Protein AF-W8ZK16-F1 (afdb_monomer)

Foldseek 3Di:
DPPPPVVVVVVVVVVVVVVVVVVVVVVVCPPPQFDDDPNHTPDGDDPDDDDDDPLVVCCVPPVVVSVVPDDDDDDDDDDDD

Radius of gyration: 21.45 Å; Cα contacts (8 Å, |Δi|>4): 27; chains: 1; bounding box: 54×33×46 Å

Solvent-accessible surface area (backbone atoms only — not comparable to full-atom values): 5345 Å² total; per-residue (Å²): 134,79,67,65,64,57,57,50,55,53,50,54,56,48,50,51,52,50,52,50,52,52,48,52,52,48,63,71,47,61,89,53,52,60,46,68,57,97,86,40,82,76,45,72,57,77,90,80,82,80,89,73,82,60,63,66,60,40,42,72,78,38,44,69,60,39,61,75,71,59,78,92,81,89,79,87,80,88,80,88,134

Structure (mmCIF, N/CA/C/O backbone):
data_AF-W8ZK16-F1
#
_entry.id   AF-W8ZK16-F1
#
loop_
_atom_site.group_PDB
_atom_site.id
_atom_site.type_symbol
_atom_site.label_atom_id
_atom_site.label_alt_id
_atom_site.label_comp_id
_atom_site.label_asym_id
_atom_site.label_entity_id
_atom_site.label_seq_id
_atom_site.pdbx_PDB_ins_code
_atom_site.Cartn_x
_atom_site.Cartn_y
_atom_site.Cartn_z
_atom_site.occupancy
_atom_site.B_iso_or_equiv
_atom_site.auth_seq_id
_atom_site.auth_comp_id
_atom_site.auth_asym_id
_atom_site.auth_atom_id
_atom_site.pdbx_PDB_model_num
ATOM 1 N N . SER A 1 1 ? 31.572 13.975 11.573 1.00 47.12 1 SER A N 1
ATOM 2 C CA . SER A 1 1 ? 30.395 13.085 11.687 1.00 47.12 1 SER A CA 1
ATOM 3 C C . SER A 1 1 ? 29.378 13.243 10.539 1.00 47.12 1 SER A C 1
ATOM 5 O O . SER A 1 1 ? 28.245 12.807 10.686 1.00 47.12 1 SER A O 1
ATOM 7 N N . GLY A 1 2 ? 29.742 13.781 9.363 1.00 51.62 2 GLY A N 1
ATOM 8 C CA . GLY A 1 2 ? 28.769 14.136 8.309 1.00 51.62 2 GLY A CA 1
ATOM 9 C C . GLY A 1 2 ? 28.328 13.028 7.335 1.00 51.62 2 GLY A C 1
ATOM 10 O O . GLY A 1 2 ? 27.520 13.307 6.463 1.00 51.62 2 GLY A O 1
ATOM 11 N N . GLY A 1 3 ? 28.836 11.793 7.436 1.00 56.75 3 GLY A N 1
ATOM 12 C CA . GLY A 1 3 ? 28.613 10.750 6.413 1.00 56.75 3 GLY A CA 1
ATOM 13 C C . GLY A 1 3 ? 27.274 9.997 6.488 1.00 56.75 3 GLY A C 1
ATOM 14 O O . GLY A 1 3 ? 26.844 9.418 5.496 1.00 56.75 3 GLY A O 1
ATOM 15 N N . SER A 1 4 ? 26.596 10.014 7.639 1.00 60.91 4 SER A N 1
ATOM 16 C CA . SER A 1 4 ? 25.406 9.179 7.893 1.00 60.91 4 SER A CA 1
ATOM 17 C C . SER A 1 4 ? 24.148 9.648 7.136 1.00 60.91 4 SER A C 1
ATOM 19 O O . SER A 1 4 ? 23.401 8.833 6.597 1.00 60.91 4 SER A O 1
ATOM 21 N N . GLY A 1 5 ? 23.933 10.965 7.018 1.00 67.00 5 GLY A N 1
ATOM 22 C CA . GLY A 1 5 ? 22.730 11.523 6.382 1.00 67.00 5 GLY A CA 1
ATOM 23 C C . GLY A 1 5 ? 22.674 11.334 4.862 1.00 67.00 5 GLY A C 1
ATOM 24 O O . GLY A 1 5 ? 21.607 11.072 4.312 1.00 67.00 5 GLY A O 1
ATOM 25 N N . PHE A 1 6 ? 23.823 11.399 4.181 1.00 70.19 6 PHE A N 1
ATOM 26 C CA . PHE A 1 6 ? 23.895 11.248 2.722 1.00 70.19 6 PHE A CA 1
ATOM 27 C C . PHE A 1 6 ? 23.618 9.815 2.264 1.00 70.19 6 PHE A C 1
ATOM 29 O O . PHE A 1 6 ? 22.938 9.616 1.260 1.00 70.19 6 PHE A O 1
ATOM 36 N N . ALA A 1 7 ? 24.091 8.819 3.019 1.00 78.75 7 ALA A N 1
ATOM 37 C CA . ALA A 1 7 ? 23.820 7.414 2.724 1.00 78.75 7 ALA A CA 1
ATOM 38 C C . ALA A 1 7 ? 22.321 7.099 2.835 1.00 78.75 7 ALA A C 1
ATOM 40 O O . ALA A 1 7 ? 21.765 6.427 1.968 1.00 78.75 7 ALA A O 1
ATOM 41 N N . LYS A 1 8 ? 21.652 7.645 3.860 1.00 79.19 8 LYS A N 1
ATOM 42 C CA . LYS A 1 8 ? 20.205 7.488 4.023 1.00 79.19 8 LYS A CA 1
ATOM 43 C C . LYS A 1 8 ? 19.421 8.170 2.898 1.00 79.19 8 LYS A C 1
ATOM 45 O O . LYS A 1 8 ? 18.553 7.538 2.311 1.00 79.19 8 LYS A O 1
ATOM 50 N N . ALA A 1 9 ? 19.757 9.414 2.560 1.00 82.12 9 ALA A N 1
ATOM 51 C CA . ALA A 1 9 ? 19.086 10.133 1.476 1.00 82.12 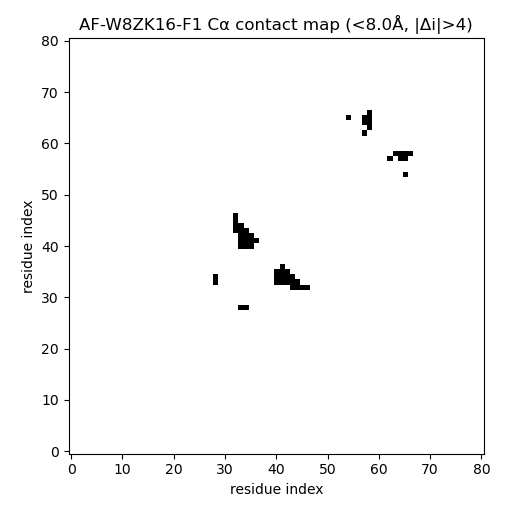9 ALA A CA 1
ATOM 52 C C . ALA A 1 9 ? 19.247 9.429 0.115 1.00 82.12 9 ALA A C 1
ATOM 54 O O . ALA A 1 9 ? 18.306 9.377 -0.674 1.00 82.12 9 ALA A O 1
ATOM 55 N N . ALA A 1 10 ? 20.421 8.849 -0.154 1.00 85.44 10 ALA A N 1
ATOM 56 C CA . ALA A 1 10 ? 20.655 8.071 -1.368 1.00 85.44 10 ALA A CA 1
ATOM 57 C C . ALA A 1 10 ? 19.843 6.765 -1.395 1.00 85.44 10 ALA A C 1
ATOM 59 O O . ALA A 1 10 ? 19.317 6.404 -2.448 1.00 85.44 10 ALA A O 1
ATOM 60 N N . ALA A 1 11 ? 19.716 6.080 -0.254 1.00 84.75 11 ALA A N 1
ATOM 61 C CA . ALA A 1 11 ? 18.907 4.870 -0.130 1.00 84.75 11 ALA A CA 1
ATOM 62 C C . ALA A 1 11 ? 17.413 5.161 -0.335 1.00 84.75 11 ALA A C 1
ATOM 64 O O . ALA A 1 11 ? 16.780 4.512 -1.165 1.00 84.75 11 ALA A O 1
ATOM 65 N N . ASP A 1 12 ? 16.885 6.186 0.338 1.00 83.12 12 ASP A N 1
ATOM 66 C CA . ASP A 1 12 ? 15.479 6.587 0.224 1.00 83.12 12 ASP A CA 1
ATOM 67 C C . ASP A 1 12 ? 15.149 6.982 -1.239 1.00 83.12 12 ASP A C 1
ATOM 69 O O . ASP A 1 12 ? 14.144 6.551 -1.804 1.00 83.12 12 ASP A O 1
ATOM 73 N N . ALA A 1 13 ? 16.048 7.709 -1.917 1.00 84.31 13 ALA A N 1
ATOM 74 C CA . ALA A 1 13 ? 15.874 8.075 -3.326 1.00 84.31 13 ALA A CA 1
ATOM 75 C C . ALA A 1 13 ? 16.013 6.884 -4.300 1.00 84.31 13 ALA A C 1
ATOM 77 O O . ALA A 1 13 ? 15.499 6.929 -5.421 1.00 84.31 13 ALA A O 1
ATOM 78 N N . ALA A 1 14 ? 16.755 5.835 -3.939 1.00 87.94 14 ALA A N 1
ATOM 79 C CA . ALA A 1 14 ? 16.834 4.609 -4.732 1.00 87.94 14 ALA A CA 1
ATOM 80 C C . ALA A 1 14 ? 15.555 3.774 -4.580 1.00 87.94 14 ALA A C 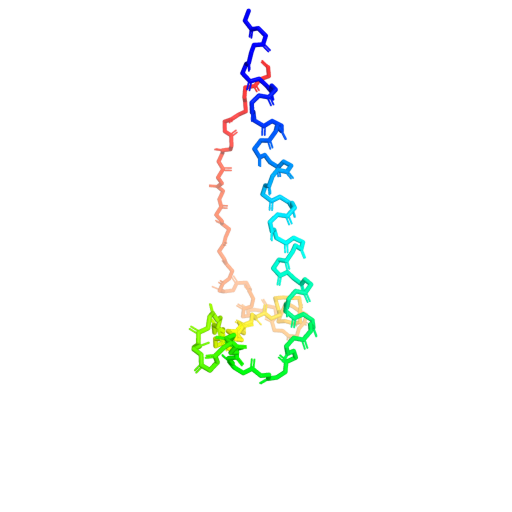1
ATOM 82 O O . ALA A 1 14 ? 15.052 3.239 -5.569 1.00 87.94 14 ALA A O 1
ATOM 83 N N . GLU A 1 15 ? 15.003 3.718 -3.368 1.00 83.12 15 GLU A N 1
ATOM 84 C CA . GLU A 1 15 ? 13.730 3.060 -3.078 1.00 83.12 15 GLU A CA 1
ATOM 85 C C . GLU A 1 15 ? 12.567 3.742 -3.810 1.00 83.12 15 GLU A C 1
ATOM 87 O O . GLU A 1 15 ? 11.771 3.066 -4.458 1.00 83.12 15 GLU A O 1
ATOM 92 N N . GLU A 1 16 ? 12.523 5.077 -3.828 1.00 86.75 16 GLU A N 1
ATOM 93 C CA . GLU A 1 16 ? 11.510 5.825 -4.581 1.00 86.75 16 GLU A CA 1
ATOM 94 C C . GLU A 1 16 ? 11.568 5.526 -6.088 1.00 86.75 16 GLU A C 1
ATOM 96 O O . GLU A 1 16 ? 10.541 5.263 -6.717 1.00 86.75 16 GLU A O 1
ATOM 101 N N . ARG A 1 17 ? 12.773 5.489 -6.676 1.00 87.25 17 ARG A N 1
ATOM 102 C CA . ARG A 1 17 ? 12.951 5.124 -8.094 1.00 87.25 17 ARG A CA 1
ATOM 103 C C . ARG A 1 17 ? 12.527 3.686 -8.374 1.00 87.25 17 ARG A C 1
ATOM 105 O O . ARG A 1 17 ? 11.927 3.424 -9.417 1.00 87.25 17 ARG A O 1
ATOM 112 N N . LEU A 1 18 ? 12.825 2.765 -7.459 1.00 85.00 18 LEU A N 1
ATOM 113 C CA . LEU A 1 18 ? 12.409 1.371 -7.564 1.00 85.00 18 LEU A CA 1
ATOM 114 C C . LEU A 1 18 ? 10.880 1.259 -7.557 1.00 85.00 18 LEU A C 1
ATOM 116 O O . LEU A 1 18 ? 10.311 0.575 -8.407 1.00 85.00 18 LEU A O 1
ATOM 120 N N . GLU A 1 19 ? 10.209 1.936 -6.627 1.00 77.81 19 GLU A N 1
ATOM 121 C CA . GLU A 1 19 ? 8.748 1.928 -6.541 1.00 77.81 19 GLU A CA 1
ATOM 122 C C . GLU A 1 19 ? 8.097 2.611 -7.748 1.00 77.81 19 GLU A C 1
ATOM 124 O O . GLU A 1 19 ? 7.122 2.089 -8.290 1.00 77.81 19 GLU A O 1
ATOM 129 N N . ALA A 1 20 ? 8.671 3.708 -8.251 1.00 81.81 20 ALA A N 1
ATOM 130 C CA . ALA A 1 20 ? 8.217 4.344 -9.484 1.00 81.81 20 ALA A CA 1
ATOM 131 C C . ALA A 1 20 ? 8.321 3.395 -10.692 1.00 81.81 20 ALA A C 1
ATOM 133 O O . ALA A 1 20 ? 7.356 3.247 -11.442 1.00 81.81 20 ALA A O 1
ATOM 134 N N . ALA A 1 21 ? 9.447 2.689 -10.846 1.00 84.94 21 ALA A N 1
ATOM 135 C CA . ALA A 1 21 ? 9.642 1.716 -11.922 1.00 84.94 21 ALA A CA 1
ATOM 136 C C . ALA A 1 21 ? 8.679 0.522 -11.809 1.00 84.94 21 ALA A C 1
ATOM 138 O O . ALA A 1 21 ? 8.083 0.103 -12.802 1.00 84.94 21 ALA A O 1
ATOM 139 N N . LYS A 1 22 ? 8.462 0.006 -10.592 1.00 83.19 22 LYS A N 1
ATOM 140 C CA . LYS A 1 22 ? 7.456 -1.036 -10.336 1.00 83.19 22 LYS A CA 1
ATOM 141 C C . LYS A 1 22 ? 6.055 -0.556 -10.693 1.00 83.19 22 LYS A C 1
ATOM 143 O O . LYS A 1 22 ? 5.289 -1.327 -11.254 1.00 83.19 22 LYS A O 1
ATOM 148 N N . ASN A 1 23 ? 5.704 0.683 -10.360 1.00 81.75 23 ASN A N 1
ATOM 149 C CA . ASN A 1 23 ? 4.380 1.231 -10.641 1.00 81.75 23 ASN A CA 1
ATOM 150 C C . ASN A 1 23 ? 4.163 1.496 -12.135 1.00 81.75 23 ASN A C 1
ATOM 152 O O . ASN A 1 23 ? 3.066 1.255 -12.627 1.00 81.75 23 ASN A O 1
ATOM 156 N N . ALA A 1 24 ? 5.201 1.907 -12.866 1.00 84.12 24 ALA A N 1
ATOM 157 C CA . ALA A 1 24 ? 5.151 2.005 -14.322 1.00 84.12 24 ALA A CA 1
ATOM 158 C C . ALA A 1 24 ? 4.909 0.629 -14.967 1.00 84.12 24 ALA A C 1
ATOM 160 O O . ALA A 1 24 ? 4.004 0.490 -15.784 1.00 84.12 24 ALA A O 1
ATOM 161 N N . LEU A 1 25 ? 5.634 -0.409 -14.525 1.00 83.56 25 LEU A N 1
ATOM 162 C CA . LEU A 1 25 ? 5.366 -1.790 -14.945 1.00 83.56 25 LEU A CA 1
ATOM 163 C C . LEU A 1 25 ? 3.943 -2.232 -14.572 1.00 83.56 25 LEU A C 1
ATOM 165 O O . LEU A 1 25 ? 3.277 -2.857 -15.390 1.00 83.56 25 LEU A O 1
ATOM 169 N N . LYS A 1 26 ? 3.455 -1.854 -13.380 1.00 80.69 26 LYS A N 1
ATOM 170 C CA . LYS A 1 26 ? 2.063 -2.063 -12.941 1.00 80.69 26 LYS A CA 1
ATOM 171 C C . LYS A 1 26 ? 1.021 -1.495 -13.883 1.00 80.69 26 LYS A C 1
ATOM 173 O O . LYS A 1 26 ? 0.081 -2.197 -14.238 1.00 80.69 26 LYS A O 1
ATOM 178 N N . ALA A 1 27 ? 1.206 -0.248 -14.290 1.00 81.25 27 ALA A N 1
ATOM 179 C CA . ALA A 1 27 ? 0.305 0.411 -15.219 1.00 81.25 27 ALA A CA 1
ATOM 180 C C . ALA A 1 27 ? 0.318 -0.258 -16.602 1.00 81.25 27 ALA A C 1
ATOM 182 O O . ALA A 1 27 ? -0.742 -0.405 -17.204 1.00 81.25 27 ALA A O 1
ATOM 183 N N . GLU A 1 28 ? 1.490 -0.698 -17.068 1.00 83.06 28 GLU A N 1
ATOM 184 C CA . GLU A 1 28 ? 1.639 -1.325 -18.383 1.00 83.06 28 GLU A CA 1
ATOM 185 C C . GLU A 1 28 ? 1.001 -2.718 -18.451 1.00 83.06 28 GLU A C 1
ATOM 187 O O . GLU A 1 28 ? 0.310 -3.022 -19.418 1.00 83.06 28 GLU A O 1
ATOM 192 N N . MET A 1 29 ? 1.187 -3.575 -17.435 1.00 82.25 29 MET A N 1
ATOM 193 C CA . MET A 1 29 ? 0.623 -4.932 -17.508 1.00 82.25 29 MET A CA 1
ATOM 194 C C . MET A 1 29 ? -0.888 -4.979 -17.217 1.00 82.25 29 MET A C 1
ATOM 196 O O . MET A 1 29 ? -1.500 -6.005 -17.492 1.00 82.25 29 MET A O 1
ATOM 200 N N . GLN A 1 30 ? -1.505 -3.905 -16.706 1.00 79.69 30 GLN A N 1
ATOM 201 C CA . GLN A 1 30 ? -2.953 -3.824 -16.448 1.00 79.69 30 GLN A CA 1
ATOM 202 C C . GLN A 1 30 ? -3.486 -5.065 -15.689 1.00 79.69 30 GLN A C 1
ATOM 204 O O . GLN A 1 30 ? -3.016 -5.371 -14.591 1.00 79.69 30 GLN A O 1
ATOM 209 N N . ASP A 1 31 ? -4.440 -5.793 -16.281 1.00 75.44 31 ASP A N 1
ATOM 210 C CA . ASP A 1 31 ? -5.065 -7.002 -15.732 1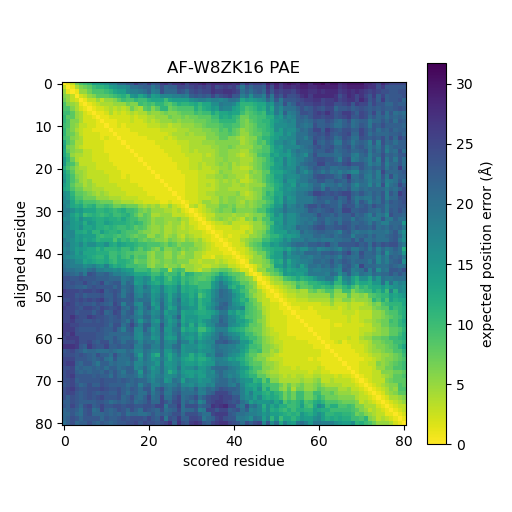.00 75.44 31 ASP A CA 1
ATOM 211 C C . ASP A 1 31 ? -4.243 -8.284 -15.970 1.00 75.44 31 ASP A C 1
ATOM 213 O O . ASP A 1 31 ? -4.645 -9.374 -15.560 1.00 75.44 31 ASP A O 1
ATOM 217 N N . ALA A 1 32 ? -3.091 -8.194 -16.642 1.00 78.06 32 ALA A N 1
ATOM 218 C CA . ALA A 1 32 ? -2.252 -9.353 -16.902 1.00 78.06 32 ALA A CA 1
ATOM 219 C C . ALA A 1 32 ? -1.550 -9.816 -15.615 1.00 78.06 32 ALA A C 1
ATOM 221 O O . ALA A 1 32 ? -0.744 -9.108 -15.011 1.00 78.06 32 ALA A O 1
ATOM 222 N N . GLU A 1 33 ? -1.809 -11.062 -15.215 1.00 76.88 33 GLU A N 1
ATOM 223 C CA . GLU A 1 33 ? -1.234 -11.663 -14.002 1.00 76.88 33 GLU A CA 1
ATOM 224 C C . GLU A 1 33 ? 0.251 -12.052 -14.150 1.00 76.88 33 GLU A C 1
ATOM 226 O O . GLU A 1 33 ? 0.927 -12.390 -13.168 1.00 76.88 33 GLU A O 1
ATOM 231 N N . ALA A 1 34 ? 0.778 -12.037 -15.379 1.00 78.88 34 ALA A N 1
ATOM 232 C CA . ALA A 1 34 ? 2.163 -12.373 -15.672 1.00 78.88 34 ALA A CA 1
ATOM 233 C C . ALA A 1 34 ? 2.702 -11.635 -16.904 1.00 78.88 34 ALA A C 1
ATOM 235 O O . ALA A 1 34 ? 2.004 -11.495 -17.905 1.00 78.88 34 ALA A O 1
ATOM 236 N N . ALA A 1 35 ? 3.975 -11.239 -16.846 1.00 79.19 35 ALA A N 1
ATOM 237 C CA . ALA A 1 35 ? 4.740 -10.807 -18.011 1.00 79.19 35 ALA A CA 1
ATOM 238 C C . ALA A 1 35 ? 5.772 -11.874 -18.384 1.00 79.19 35 ALA A C 1
ATOM 240 O O . ALA A 1 35 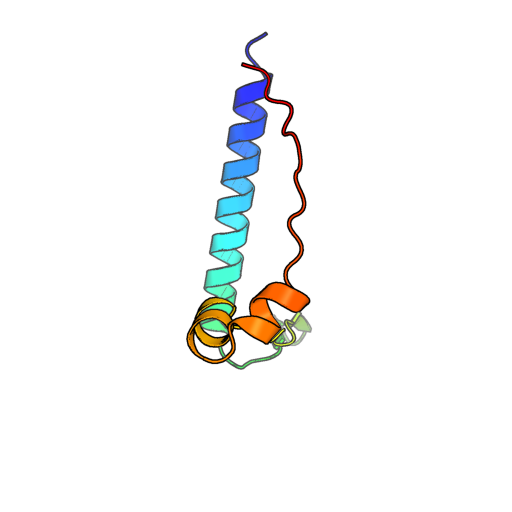? 6.438 -12.449 -17.512 1.00 79.19 35 ALA A O 1
ATOM 241 N N . LEU A 1 36 ? 5.900 -12.120 -19.689 1.00 84.44 36 LEU A N 1
ATOM 242 C CA . LEU A 1 36 ? 6.872 -13.044 -20.258 1.00 84.44 36 LEU A CA 1
ATOM 243 C C . LEU A 1 36 ? 7.983 -12.267 -20.968 1.00 84.44 36 LEU A C 1
ATOM 245 O O . LEU A 1 36 ? 7.712 -11.305 -21.682 1.00 84.44 36 LEU A O 1
ATOM 249 N N . PHE A 1 37 ? 9.223 -12.724 -20.826 1.00 80.44 37 PHE A N 1
ATOM 250 C CA . PHE A 1 37 ? 10.357 -12.273 -21.625 1.00 80.44 37 PHE A CA 1
ATOM 251 C C . PHE A 1 37 ? 11.028 -13.502 -22.229 1.00 80.44 37 PHE A C 1
ATOM 253 O O . PHE A 1 37 ? 11.374 -14.434 -21.514 1.00 80.44 37 PHE A O 1
ATOM 260 N N . SER A 1 38 ? 11.171 -13.534 -23.555 1.00 87.88 38 SER A N 1
ATOM 261 C CA . SER A 1 38 ? 11.700 -14.704 -24.280 1.00 87.88 38 SER A CA 1
ATOM 262 C C . SER A 1 38 ? 10.956 -16.020 -23.983 1.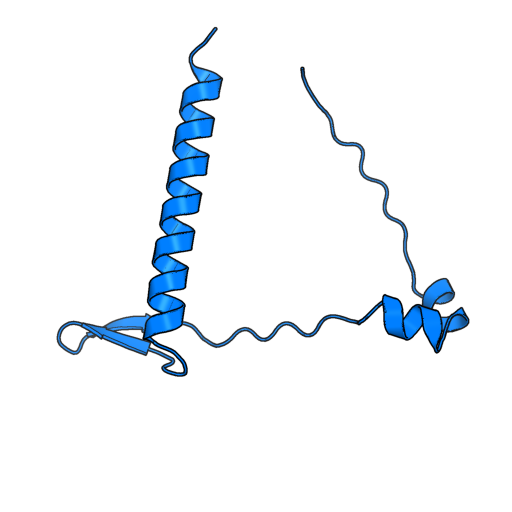00 87.88 38 SER A C 1
ATOM 264 O O . SER A 1 38 ? 11.551 -17.091 -23.976 1.00 87.88 38 SER A O 1
ATOM 266 N N . GLY A 1 39 ? 9.645 -15.946 -23.728 1.00 83.38 39 GLY A N 1
ATOM 267 C CA . GLY A 1 39 ? 8.818 -17.111 -23.388 1.00 83.38 39 GLY A CA 1
ATOM 268 C C . GLY A 1 39 ? 8.910 -17.556 -21.924 1.00 83.38 39 GLY A C 1
ATOM 269 O O . GLY A 1 39 ? 8.149 -18.430 -21.515 1.00 83.38 39 GLY A O 1
ATOM 270 N N . GLU A 1 40 ? 9.769 -16.931 -21.117 1.00 83.56 40 GLU A N 1
ATOM 271 C CA . GLU A 1 40 ? 9.902 -17.215 -19.690 1.00 83.56 40 GLU A CA 1
ATOM 272 C C . GLU A 1 40 ? 9.146 -16.195 -18.843 1.00 83.56 40 GLU A C 1
ATOM 274 O O . GLU A 1 40 ? 9.140 -14.994 -19.119 1.00 83.56 40 GLU A O 1
ATOM 279 N N . LYS A 1 41 ? 8.506 -16.670 -17.774 1.00 80.94 41 LYS A N 1
ATOM 280 C CA . LYS A 1 41 ? 7.777 -15.817 -16.837 1.00 80.94 41 LYS A CA 1
ATOM 281 C C . LYS A 1 41 ? 8.754 -15.029 -15.969 1.00 80.94 41 LYS A C 1
ATOM 283 O O . LYS A 1 41 ? 9.359 -15.586 -15.060 1.00 80.94 41 LYS A O 1
ATOM 288 N N . VAL A 1 42 ? 8.848 -13.725 -16.217 1.00 83.69 42 VAL A N 1
ATOM 289 C CA . VAL A 1 42 ? 9.779 -12.826 -15.515 1.00 83.69 42 VAL A CA 1
ATOM 290 C C . VAL A 1 42 ? 9.123 -12.018 -14.404 1.00 83.69 42 VAL A C 1
ATOM 292 O O . VAL A 1 42 ? 9.786 -11.640 -13.442 1.00 83.69 42 VAL A O 1
ATOM 295 N N . VAL A 1 43 ? 7.815 -11.773 -14.496 1.00 77.81 43 VAL A N 1
ATOM 296 C CA . VAL A 1 43 ? 7.057 -11.028 -13.484 1.00 77.81 43 VAL A CA 1
ATOM 297 C C . VAL A 1 43 ? 5.704 -11.699 -13.285 1.00 77.81 43 VAL A C 1
ATOM 299 O O . VAL A 1 43 ? 5.047 -12.085 -14.248 1.00 77.81 43 VAL A O 1
ATOM 302 N N . SER A 1 44 ? 5.266 -11.819 -12.033 1.00 73.50 44 SER A N 1
ATOM 303 C CA . SER A 1 44 ? 3.846 -11.975 -11.706 1.00 73.50 44 SER A CA 1
ATOM 304 C C . SER A 1 44 ? 3.478 -11.150 -10.501 1.00 73.50 44 SER A C 1
ATOM 306 O O . SER A 1 44 ? 4.186 -11.194 -9.493 1.00 73.50 44 SER A O 1
ATOM 308 N N . TRP A 1 45 ? 2.314 -10.520 -10.563 1.00 71.56 45 TRP A N 1
ATOM 309 C CA . TRP A 1 45 ? 1.585 -10.140 -9.367 1.00 71.56 45 TRP A CA 1
ATOM 310 C C . TRP A 1 45 ? 0.238 -10.849 -9.375 1.00 71.56 45 TRP A C 1
ATOM 312 O O . TRP A 1 45 ? -0.414 -10.979 -10.403 1.00 71.56 45 TRP A O 1
ATOM 322 N N . LYS A 1 46 ? -0.184 -11.309 -8.201 1.00 63.16 46 LYS A N 1
ATOM 323 C CA . LYS A 1 46 ? -1.601 -11.556 -7.951 1.00 63.16 46 LYS A CA 1
ATOM 324 C C . LYS A 1 46 ? -2.182 -10.242 -7.458 1.00 63.16 46 LYS A C 1
ATOM 326 O O . LYS A 1 46 ? -1.572 -9.606 -6.594 1.00 63.16 46 LYS A O 1
ATOM 331 N N . SER A 1 47 ? -3.323 -9.826 -7.994 1.00 60.50 47 SER A N 1
ATOM 332 C CA . SER A 1 47 ? -4.044 -8.658 -7.491 1.00 60.50 47 SER A CA 1
ATOM 333 C C . SER A 1 47 ? -4.335 -8.852 -5.999 1.00 60.50 47 SER A C 1
ATOM 335 O O . SER A 1 47 ? -5.127 -9.714 -5.619 1.00 60.50 47 SER A O 1
ATOM 337 N N . SER A 1 48 ? -3.669 -8.085 -5.135 1.00 57.06 48 SER A N 1
ATOM 338 C CA . SER A 1 48 ? -3.955 -8.087 -3.700 1.00 57.06 48 SER A CA 1
ATOM 339 C C . SER A 1 48 ? -4.966 -6.984 -3.416 1.00 57.06 48 SER A C 1
ATOM 341 O O . SER A 1 48 ? -4.607 -5.818 -3.245 1.00 57.06 48 SER A O 1
ATOM 343 N N . SER A 1 49 ? -6.250 -7.335 -3.422 1.00 56.16 49 SER A N 1
ATOM 344 C CA . SER A 1 49 ? -7.311 -6.431 -2.992 1.00 56.16 49 SER A CA 1
ATOM 345 C C . SER A 1 49 ? -7.337 -6.386 -1.466 1.00 56.16 49 SER A C 1
ATOM 347 O O . SER A 1 49 ? -7.606 -7.392 -0.808 1.00 56.16 49 SER A O 1
ATOM 349 N N . ARG A 1 50 ? -7.074 -5.214 -0.889 1.00 53.88 50 ARG A N 1
ATOM 350 C CA . ARG A 1 50 ? -7.243 -4.981 0.545 1.00 53.88 50 ARG A CA 1
ATOM 351 C C . ARG A 1 50 ? -8.590 -4.315 0.788 1.00 53.88 50 ARG A C 1
ATOM 353 O O . ARG A 1 50 ? -8.772 -3.155 0.436 1.00 53.88 50 ARG A O 1
ATOM 360 N N . THR A 1 51 ? -9.498 -5.017 1.453 1.00 63.34 51 THR A N 1
ATOM 361 C CA . THR A 1 51 ? -10.721 -4.406 1.981 1.00 63.34 51 THR A CA 1
ATOM 362 C C . THR A 1 51 ? -10.388 -3.685 3.283 1.00 63.34 51 THR A C 1
ATOM 364 O O . THR A 1 51 ? -9.870 -4.289 4.224 1.00 63.34 51 THR A O 1
ATOM 367 N N . ALA A 1 52 ? -10.652 -2.381 3.331 1.00 82.94 52 ALA A N 1
ATOM 368 C CA . ALA A 1 52 ? -10.530 -1.566 4.532 1.00 82.94 52 ALA A CA 1
ATOM 369 C C . ALA A 1 52 ? -11.921 -1.126 4.997 1.00 82.94 52 ALA A C 1
ATOM 371 O O . ALA A 1 52 ? -12.795 -0.854 4.177 1.00 82.94 52 ALA A O 1
ATOM 372 N N . LEU A 1 53 ? -12.119 -1.055 6.312 1.00 85.44 53 LEU A N 1
ATOM 373 C CA . LEU A 1 53 ? -13.344 -0.518 6.892 1.00 85.44 53 LEU A CA 1
ATOM 374 C C . LEU A 1 53 ? -13.361 1.005 6.710 1.00 85.44 53 LEU A C 1
ATOM 376 O O . LEU A 1 53 ? -12.423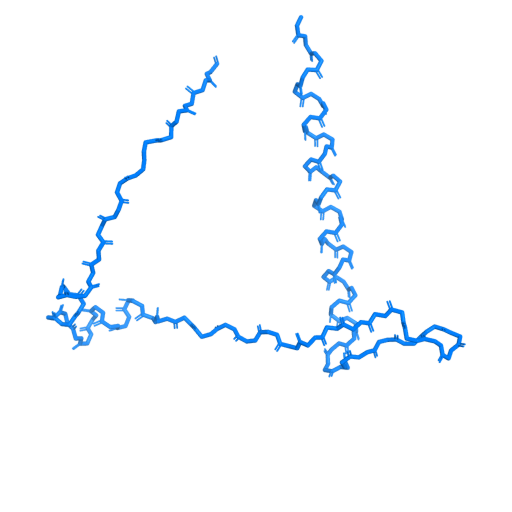 1.675 7.152 1.00 85.44 53 LEU A O 1
ATOM 380 N N . ASP A 1 54 ? -14.420 1.551 6.109 1.00 88.56 54 ASP A N 1
ATOM 381 C CA . ASP A 1 54 ? -14.630 2.999 6.074 1.00 88.56 54 ASP A CA 1
ATOM 382 C C . ASP A 1 54 ? -15.075 3.483 7.457 1.00 88.56 54 ASP A C 1
ATOM 384 O O . ASP A 1 54 ? -16.253 3.554 7.805 1.00 88.56 54 ASP A O 1
ATOM 388 N N . THR A 1 55 ? -14.084 3.794 8.282 1.00 89.00 55 THR A N 1
ATOM 389 C CA . THR A 1 55 ? -14.283 4.250 9.655 1.00 89.00 55 THR A CA 1
ATOM 390 C C . THR A 1 55 ? -15.038 5.574 9.739 1.00 89.00 55 THR A C 1
ATOM 392 O O . THR A 1 55 ? -15.661 5.834 10.767 1.00 89.00 55 THR A O 1
ATOM 395 N N . LYS A 1 56 ? -15.022 6.405 8.686 1.00 89.38 56 LYS A N 1
ATOM 396 C CA . LYS A 1 56 ? -15.772 7.666 8.660 1.00 89.38 56 LYS A CA 1
ATOM 397 C C . LYS A 1 56 ? -17.255 7.398 8.451 1.00 89.38 56 LYS A C 1
ATOM 399 O O . LYS A 1 56 ? -18.060 7.925 9.215 1.00 89.38 56 LYS A O 1
ATOM 404 N N . ALA A 1 57 ? -17.593 6.557 7.473 1.00 89.56 57 ALA A N 1
ATOM 405 C CA . ALA A 1 57 ? -18.974 6.156 7.217 1.00 89.56 57 ALA A CA 1
ATOM 406 C C . ALA A 1 57 ? -19.572 5.431 8.431 1.00 89.56 57 ALA A C 1
ATOM 408 O O . ALA 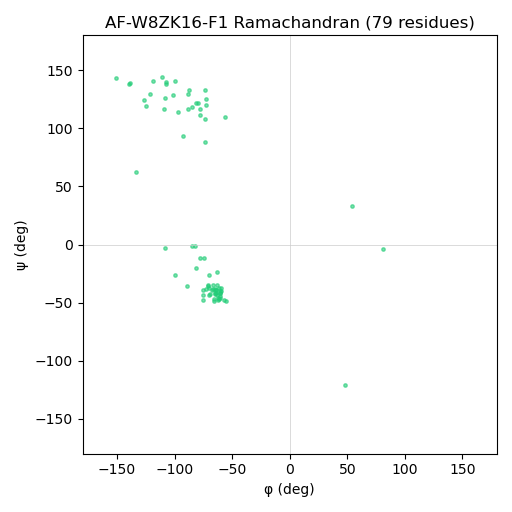A 1 57 ? -20.631 5.812 8.922 1.00 89.56 57 ALA A O 1
ATOM 409 N N . VAL A 1 58 ? -18.835 4.475 9.011 1.00 92.75 58 VAL A N 1
ATOM 410 C CA . VAL A 1 58 ? -19.282 3.749 10.213 1.00 92.75 58 VAL A CA 1
ATOM 411 C C . VAL A 1 58 ? -19.498 4.693 11.395 1.00 92.75 58 VAL A C 1
ATOM 413 O O . VAL A 1 58 ? -20.476 4.542 12.115 1.00 92.75 58 VAL A O 1
ATOM 416 N N . LYS A 1 59 ? -18.636 5.696 11.598 1.00 92.31 59 LYS A N 1
ATOM 417 C CA . LYS A 1 59 ? -18.828 6.684 12.668 1.00 92.31 59 LYS A CA 1
ATOM 418 C C . LYS A 1 59 ? -20.061 7.568 12.446 1.00 92.31 59 LYS A C 1
ATOM 420 O O . LYS A 1 59 ? -20.685 7.968 13.423 1.00 92.31 59 LYS A O 1
ATOM 425 N N . ALA A 1 60 ? -20.377 7.898 11.194 1.00 92.81 60 ALA A N 1
ATOM 426 C CA . ALA A 1 60 ? -21.520 8.740 10.852 1.00 92.81 60 ALA A CA 1
ATOM 427 C C . ALA A 1 60 ? -22.854 7.991 10.979 1.00 92.81 60 ALA A C 1
ATOM 429 O O . ALA A 1 60 ? -23.808 8.538 11.523 1.00 92.81 60 ALA A O 1
ATOM 430 N N . GLU A 1 61 ? -22.913 6.747 10.500 1.00 95.31 61 GLU A N 1
ATOM 431 C CA . GLU A 1 61 ? -24.150 5.959 10.468 1.00 95.31 61 GLU A CA 1
ATOM 432 C C . GLU A 1 61 ? -24.373 5.140 11.745 1.00 95.31 61 GLU A C 1
ATOM 434 O O . GLU A 1 61 ? -25.504 4.973 12.192 1.00 95.31 61 GLU A O 1
ATOM 439 N N . LEU A 1 62 ? -23.296 4.623 12.344 1.00 95.12 62 LEU A N 1
ATOM 440 C CA . LEU A 1 62 ? -23.333 3.678 13.463 1.00 95.12 62 LEU A CA 1
ATOM 441 C C . LEU A 1 62 ? -22.348 4.101 14.574 1.00 95.12 62 LEU A C 1
ATOM 443 O O . LEU A 1 62 ? -21.409 3.359 14.893 1.00 95.12 62 LEU A O 1
ATOM 447 N N . PRO A 1 63 ? -22.547 5.281 15.196 1.00 91.44 63 PRO A N 1
ATOM 448 C CA . PRO A 1 63 ? -21.612 5.836 16.174 1.00 91.44 63 PRO A CA 1
ATOM 449 C C . PRO A 1 63 ? -21.395 4.925 17.389 1.00 91.44 63 PRO A C 1
ATOM 451 O O . PRO A 1 63 ? -20.258 4.772 17.827 1.00 91.44 63 PRO A O 1
ATOM 454 N N . GLU A 1 64 ? -22.434 4.242 17.885 1.00 93.81 64 GLU A N 1
ATOM 455 C CA . GLU A 1 64 ? -22.289 3.315 19.020 1.00 93.81 64 GLU A CA 1
ATOM 456 C C . GLU A 1 64 ? -21.378 2.122 18.699 1.00 93.81 64 GLU A C 1
ATOM 458 O O . GLU A 1 64 ? -20.570 1.694 19.525 1.00 93.81 64 GLU A O 1
ATOM 463 N N . ILE A 1 65 ? -21.469 1.587 17.477 1.00 92.19 65 ILE A N 1
ATOM 464 C CA . ILE A 1 65 ? -20.603 0.492 17.027 1.00 92.19 65 ILE A CA 1
ATOM 465 C C . ILE A 1 65 ? -19.177 1.014 16.866 1.00 92.19 65 ILE A C 1
ATOM 467 O O . ILE A 1 65 ? -18.226 0.369 17.310 1.00 92.19 65 ILE A O 1
ATOM 471 N N . PHE A 1 66 ? -19.016 2.203 16.283 1.00 92.06 66 PHE A N 1
ATOM 472 C CA . PHE A 1 66 ? -17.711 2.834 16.167 1.00 92.06 66 PHE A CA 1
ATOM 473 C C . PHE A 1 66 ? -17.044 3.007 17.538 1.00 92.06 66 PHE A C 1
ATOM 475 O O . PHE A 1 66 ? -15.887 2.623 17.693 1.00 92.06 66 PHE A O 1
ATOM 482 N N . GLU A 1 67 ? -17.753 3.520 18.544 1.00 92.50 67 GLU A N 1
ATOM 483 C CA . GLU A 1 67 ? -17.210 3.699 19.895 1.00 92.50 67 GLU A CA 1
ATOM 484 C C . GLU A 1 67 ? -16.874 2.370 20.573 1.00 92.50 67 GLU A C 1
ATOM 486 O O . GLU A 1 67 ? -15.791 2.227 21.140 1.00 92.50 67 GLU A O 1
ATOM 491 N N . LYS A 1 68 ? -17.748 1.365 20.453 1.00 94.69 68 LYS A N 1
ATOM 492 C CA . LYS A 1 68 ? -17.554 0.048 21.075 1.00 94.69 68 LYS A CA 1
ATOM 493 C C . LYS A 1 68 ? -16.329 -0.702 20.548 1.00 94.69 68 LYS A C 1
ATOM 495 O O . LYS A 1 68 ? -15.695 -1.443 21.299 1.00 94.69 68 LYS A O 1
ATOM 500 N N . TYR A 1 69 ? -16.012 -0.546 19.263 1.00 89.62 69 TYR A N 1
ATOM 501 C CA . TYR A 1 69 ? -14.940 -1.299 18.600 1.00 89.62 69 TYR A CA 1
ATOM 502 C C . TYR A 1 69 ? -13.698 -0.458 18.275 1.00 89.62 69 TYR A C 1
ATOM 504 O O . TYR A 1 69 ? -12.696 -1.003 17.804 1.00 89.62 69 TYR A O 1
ATOM 512 N N . SER A 1 70 ? -13.713 0.847 18.557 1.00 88.94 70 SER A N 1
ATOM 513 C CA . SER A 1 70 ? -12.531 1.697 18.412 1.00 88.94 70 SER A CA 1
ATOM 514 C C . SER A 1 70 ? -11.509 1.424 19.512 1.00 88.94 70 SER A C 1
ATOM 516 O O . SER A 1 70 ? -11.825 1.393 20.698 1.00 88.94 70 SER A O 1
ATOM 518 N N . ARG A 1 71 ? -10.238 1.278 19.123 1.00 89.50 71 ARG A N 1
ATOM 519 C CA . ARG A 1 71 ? -9.112 1.160 20.056 1.00 89.50 71 ARG A CA 1
ATOM 520 C C . ARG A 1 71 ? -8.067 2.223 19.749 1.00 89.50 71 ARG A C 1
ATOM 522 O O . ARG A 1 71 ? -7.459 2.210 18.682 1.00 89.50 71 ARG A O 1
ATOM 529 N N . THR A 1 72 ? -7.805 3.094 20.716 1.00 87.00 72 THR A N 1
ATOM 530 C CA . THR A 1 72 ? -6.689 4.045 20.648 1.00 87.00 72 THR A CA 1
ATOM 531 C C . THR A 1 72 ? -5.416 3.363 21.139 1.00 87.00 72 THR A C 1
ATOM 533 O O . THR A 1 72 ? -5.340 2.955 22.295 1.00 87.00 72 THR A O 1
ATOM 536 N N . SER A 1 73 ? -4.405 3.249 20.277 1.00 86.38 73 SER A N 1
ATOM 537 C CA . SER A 1 73 ? -3.063 2.799 20.663 1.00 86.38 73 SER A CA 1
ATOM 538 C C . SER A 1 73 ? -2.103 3.981 20.593 1.00 86.38 73 SER A C 1
ATOM 540 O O . SER A 1 73 ? -1.881 4.531 19.515 1.00 86.38 73 SER A O 1
ATOM 542 N N . SER A 1 74 ? -1.529 4.384 21.728 1.00 82.88 74 SER A N 1
ATOM 543 C CA . SER A 1 74 ? -0.488 5.412 21.762 1.00 82.88 74 SER A CA 1
ATOM 544 C C . SER A 1 74 ? 0.887 4.763 21.590 1.00 82.88 74 SER A C 1
ATOM 546 O O . SER A 1 74 ? 1.228 3.792 22.258 1.00 82.88 74 SER A O 1
ATOM 548 N N . SER A 1 75 ? 1.685 5.289 20.662 1.00 84.06 75 SER A N 1
ATOM 549 C CA . SER A 1 75 ? 3.092 4.920 20.497 1.00 84.06 75 SER A CA 1
ATOM 550 C C . SER A 1 75 ? 3.937 6.178 20.651 1.00 84.06 75 SER A C 1
ATOM 552 O O . SER A 1 75 ? 3.638 7.208 20.043 1.00 84.06 75 SER A O 1
ATOM 554 N N . ARG A 1 76 ? 4.970 6.121 21.499 1.00 88.44 76 ARG A N 1
ATOM 555 C CA . ARG A 1 76 ? 5.932 7.216 21.660 1.00 88.44 76 ARG A CA 1
ATOM 556 C C . ARG A 1 76 ? 7.040 7.023 20.634 1.00 88.44 76 ARG A C 1
ATOM 558 O O . ARG A 1 76 ? 7.768 6.038 20.689 1.00 88.44 76 ARG A O 1
ATOM 565 N N . ARG A 1 77 ? 7.166 7.969 19.703 1.00 80.19 77 ARG A N 1
ATOM 566 C CA . ARG A 1 77 ? 8.299 8.009 18.776 1.00 80.19 77 ARG A CA 1
ATOM 567 C C . ARG A 1 77 ? 9.482 8.665 19.478 1.00 80.19 77 ARG A C 1
ATOM 569 O O . ARG A 1 77 ? 9.372 9.794 19.944 1.00 80.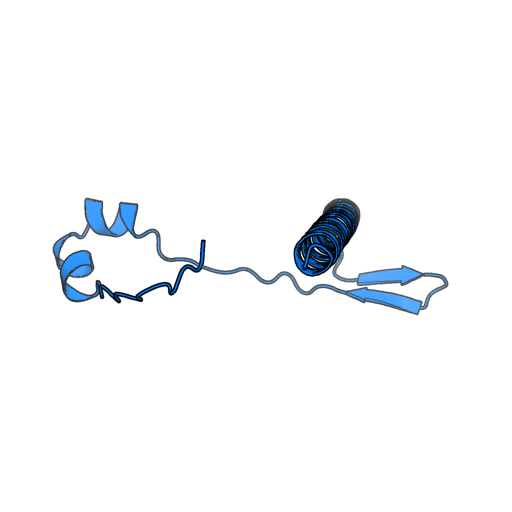19 77 ARG A O 1
ATOM 576 N N . PHE A 1 78 ? 10.590 7.942 19.563 1.00 82.88 78 PHE A N 1
ATOM 577 C CA . PHE A 1 78 ? 11.867 8.502 19.979 1.00 82.88 78 PHE A CA 1
ATOM 578 C C . PHE A 1 78 ? 12.458 9.263 18.789 1.00 82.88 78 PHE A C 1
ATOM 580 O O . PHE A 1 78 ? 12.768 8.661 17.763 1.00 82.88 78 PHE A O 1
ATOM 587 N N . LEU A 1 79 ? 12.529 10.588 18.899 1.00 79.25 79 LEU A N 1
ATOM 588 C CA . LEU A 1 79 ? 13.116 11.467 17.890 1.00 79.25 79 LEU A CA 1
ATOM 589 C C . LEU A 1 79 ? 14.442 12.002 18.443 1.00 79.25 79 LEU A C 1
ATOM 591 O O . LEU A 1 79 ? 14.463 12.553 19.541 1.00 79.25 79 LEU A O 1
ATOM 595 N N . ILE A 1 80 ? 15.530 11.820 17.691 1.00 62.66 80 ILE A N 1
ATOM 596 C CA . ILE A 1 80 ? 16.819 12.480 17.936 1.00 62.66 80 ILE A CA 1
ATOM 597 C C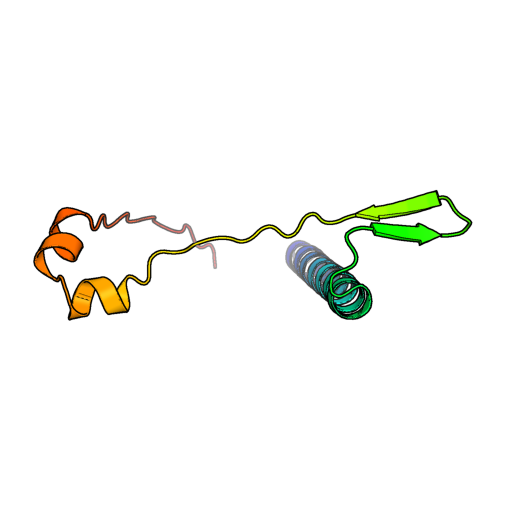 . ILE A 1 80 ? 16.915 13.638 16.938 1.00 62.66 80 ILE A C 1
ATOM 599 O O . ILE A 1 80 ? 16.691 13.422 15.744 1.00 62.66 80 ILE A O 1
ATOM 603 N N . HIS A 1 81 ? 17.214 14.838 17.437 1.00 76.88 81 HIS A N 1
ATOM 604 C CA . HIS A 1 81 ? 17.503 16.035 16.642 1.00 76.88 81 HIS A CA 1
ATOM 605 C C . HIS A 1 81 ? 19.010 16.247 16.517 1.00 76.88 81 HIS A C 1
ATOM 607 O O . HIS A 1 81 ? 19.719 15.955 17.508 1.00 76.88 81 HIS A O 1
#

Mean predicted aligned error: 12.99 Å

pLDDT: mean 80.54, std 10.81, range [47.12, 95.31]

Secondary structure (DSSP, 8-state):
-THHHHHHHHHHHHHHHHHHHHHHHHHHHTT-SEEEETTEEEEE----------HHHHHHH-HHHHHHH------------

Sequence (81 aa):
SGGSGFAKAAADAAEERLEAAKNALKAEMQDAEAALFSGEKVVSWKSSSRTALDTKAVKAELPEIFEKYSRTSSSRRFLIH